Protein AF-A0A5J5HPH8-F1 (afdb_monomer_lite)

Radius of gyration: 10.24 Å; chains: 1; bounding box: 28×18×21 Å

Structure (mmCIF, N/CA/C/O backbone):
data_AF-A0A5J5HPH8-F1
#
_entry.id   AF-A0A5J5HPH8-F1
#
loop_
_atom_site.group_PDB
_atom_site.id
_atom_site.type_symbol
_atom_site.label_atom_id
_atom_site.label_alt_id
_atom_site.label_comp_id
_atom_site.label_asym_id
_atom_site.label_entity_id
_atom_site.label_seq_id
_atom_site.pdbx_PDB_ins_code
_atom_site.Cartn_x
_atom_site.Cartn_y
_atom_site.Cartn_z
_atom_site.occupancy
_atom_site.B_iso_or_equiv
_atom_site.auth_seq_id
_atom_site.auth_comp_id
_atom_site.auth_asym_id
_atom_site.auth_atom_id
_atom_site.pdbx_PDB_model_num
ATOM 1 N N . MET A 1 1 ? -15.179 13.148 -5.366 1.00 53.16 1 MET A N 1
ATOM 2 C CA . MET A 1 1 ? -13.898 13.083 -4.643 1.00 53.16 1 MET A CA 1
ATOM 3 C C . MET A 1 1 ? -12.938 12.381 -5.567 1.00 53.16 1 MET A C 1
ATOM 5 O O . MET A 1 1 ? -13.148 11.213 -5.869 1.00 53.16 1 MET A O 1
ATOM 9 N N . ASP A 1 2 ? -11.988 13.126 -6.105 1.00 67.94 2 ASP A N 1
ATOM 10 C CA . ASP A 1 2 ? -11.000 12.614 -7.041 1.00 67.94 2 ASP A CA 1
ATOM 11 C C . ASP A 1 2 ? -9.921 11.880 -6.250 1.00 67.94 2 ASP A C 1
ATOM 13 O O . ASP A 1 2 ? -9.221 12.476 -5.434 1.00 67.94 2 ASP A O 1
ATOM 17 N N . ILE A 1 3 ? -9.791 10.575 -6.486 1.00 73.69 3 ILE A N 1
ATOM 18 C CA . ILE A 1 3 ? -8.734 9.738 -5.900 1.00 73.69 3 ILE A CA 1
ATOM 19 C C . ILE A 1 3 ? -7.337 10.317 -6.190 1.00 73.69 3 ILE A C 1
ATOM 21 O O . ILE A 1 3 ? -6.430 10.177 -5.379 1.00 73.69 3 ILE A O 1
ATOM 25 N N . SER A 1 4 ? -7.175 11.052 -7.287 1.00 70.81 4 SER A N 1
ATOM 26 C CA . SER A 1 4 ? -5.946 11.763 -7.650 1.00 70.81 4 SER A CA 1
ATOM 27 C C . SER A 1 4 ? -5.457 12.766 -6.596 1.00 70.81 4 SER A C 1
ATOM 29 O O . SER A 1 4 ? -4.323 13.208 -6.685 1.00 70.81 4 SER A O 1
ATOM 31 N N . ASN A 1 5 ? -6.308 13.173 -5.645 1.00 74.50 5 ASN A N 1
ATOM 32 C CA . ASN A 1 5 ? -5.916 14.024 -4.516 1.00 74.50 5 ASN A CA 1
ATOM 33 C C . ASN A 1 5 ? -5.411 13.216 -3.306 1.00 74.50 5 ASN A C 1
ATOM 35 O O . ASN A 1 5 ? -4.744 13.768 -2.441 1.00 74.50 5 ASN A O 1
ATOM 39 N N . LEU A 1 6 ? -5.764 11.928 -3.232 1.00 81.88 6 LEU A N 1
ATOM 40 C CA . LEU A 1 6 ? -5.345 10.996 -2.180 1.00 81.88 6 LEU A CA 1
ATOM 41 C C . LEU A 1 6 ? -4.092 10.213 -2.581 1.00 81.88 6 LEU A C 1
ATOM 43 O O . LEU A 1 6 ? -3.284 9.870 -1.725 1.00 81.88 6 LEU A O 1
ATOM 47 N N . LEU A 1 7 ? -3.953 9.907 -3.873 1.00 84.69 7 L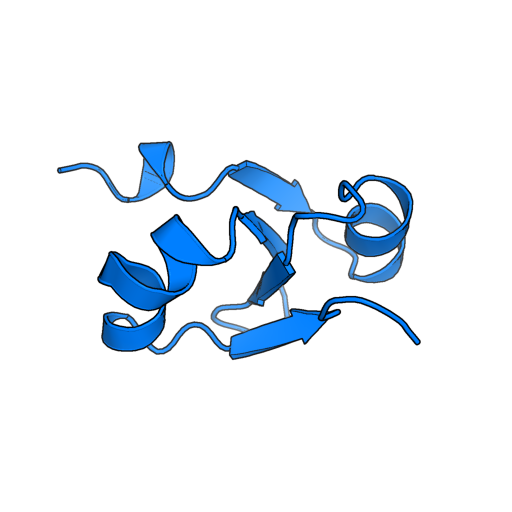EU A N 1
ATOM 48 C CA . LEU A 1 7 ? -2.727 9.366 -4.445 1.00 84.69 7 LEU A CA 1
ATOM 49 C C . LEU A 1 7 ? -1.704 10.497 -4.535 1.00 84.69 7 LEU A C 1
ATOM 51 O O . LEU A 1 7 ? -1.954 11.488 -5.222 1.00 84.69 7 LEU A O 1
ATOM 55 N N . GLY A 1 8 ? -0.572 10.345 -3.853 1.00 84.19 8 GLY A N 1
ATOM 56 C CA . GLY A 1 8 ? 0.551 11.262 -3.979 1.00 84.19 8 GLY A CA 1
ATOM 57 C C . GLY A 1 8 ? 1.323 11.040 -5.276 1.00 84.19 8 GLY A C 1
ATOM 58 O O . GLY A 1 8 ? 0.768 10.672 -6.319 1.00 84.19 8 GLY A O 1
ATOM 59 N N . GLU A 1 9 ? 2.631 11.267 -5.217 1.00 86.75 9 GLU A N 1
ATOM 60 C CA . GLU A 1 9 ? 3.488 11.109 -6.385 1.00 86.75 9 GLU A CA 1
ATOM 61 C C . GLU A 1 9 ? 3.443 9.684 -6.943 1.00 86.75 9 GLU A C 1
ATOM 63 O O . GLU A 1 9 ? 3.413 8.684 -6.218 1.00 86.75 9 GLU A O 1
ATOM 68 N N . LYS A 1 10 ? 3.398 9.616 -8.277 1.00 89.50 10 LYS A N 1
ATOM 69 C CA . LYS A 1 10 ? 3.393 8.370 -9.034 1.00 89.50 10 LYS A CA 1
ATOM 70 C C . LYS A 1 10 ? 4.825 7.974 -9.362 1.00 89.50 10 LYS A C 1
ATOM 72 O O . LYS A 1 10 ? 5.529 8.700 -10.060 1.00 89.50 10 LYS A O 1
ATOM 77 N N . TYR A 1 11 ? 5.177 6.750 -9.004 1.00 92.12 11 TYR A N 1
ATOM 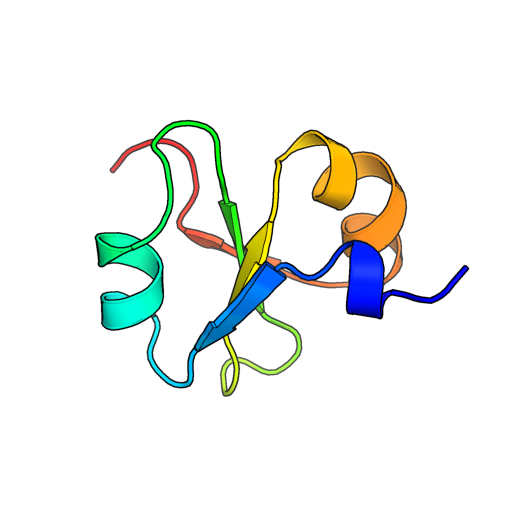78 C CA . TYR A 1 11 ? 6.455 6.126 -9.303 1.00 92.12 11 TYR A CA 1
ATOM 79 C C . TYR A 1 11 ? 6.254 4.901 -10.190 1.00 92.12 11 TYR A C 1
ATOM 81 O O . TYR A 1 11 ? 5.252 4.191 -10.111 1.00 92.12 11 TYR A O 1
ATOM 89 N N . PHE A 1 12 ? 7.240 4.645 -11.042 1.00 90.88 12 PHE A N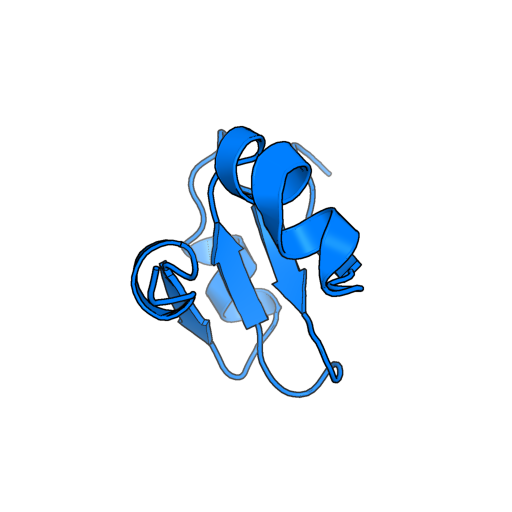 1
ATOM 90 C CA . PHE A 1 12 ? 7.298 3.455 -11.899 1.00 90.88 12 PHE A CA 1
ATOM 91 C C . PHE A 1 12 ? 8.189 2.354 -11.308 1.00 90.88 12 PHE A C 1
ATOM 93 O O . PHE A 1 12 ? 8.230 1.245 -11.826 1.00 90.88 12 PHE A O 1
ATOM 100 N N . SER A 1 13 ? 8.887 2.662 -10.212 1.00 91.06 13 SER A N 1
ATOM 101 C CA . SER A 1 13 ? 9.785 1.748 -9.514 1.00 91.06 13 SER A CA 1
ATOM 102 C C . SER A 1 13 ? 9.516 1.811 -8.018 1.00 91.06 13 SER A C 1
ATOM 104 O O . SER A 1 13 ? 9.496 2.902 -7.447 1.00 91.06 13 SER A O 1
ATOM 106 N N . LEU A 1 14 ? 9.374 0.643 -7.390 1.00 89.75 14 LEU A N 1
ATOM 107 C CA . LEU A 1 14 ? 9.215 0.517 -5.941 1.00 89.75 14 LEU A CA 1
ATOM 108 C C . LEU A 1 14 ? 10.404 1.120 -5.186 1.00 89.75 14 LEU A C 1
ATOM 110 O O . LEU A 1 14 ? 10.202 1.846 -4.226 1.00 89.75 14 LEU A O 1
ATOM 114 N N . ASP A 1 15 ? 11.624 0.882 -5.670 1.00 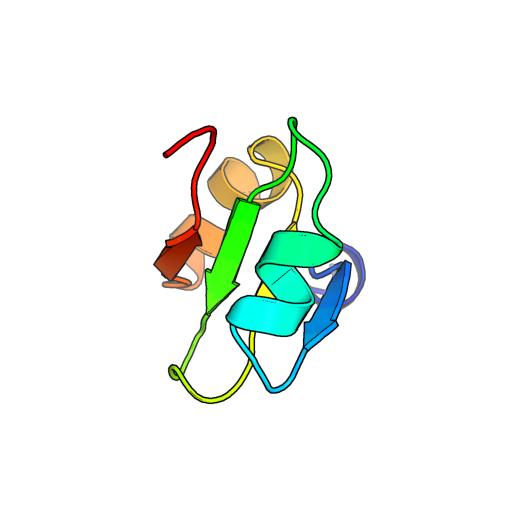90.12 15 ASP A N 1
ATOM 115 C CA . ASP A 1 15 ? 12.858 1.425 -5.090 1.00 90.12 15 ASP A CA 1
ATOM 116 C C . ASP A 1 15 ? 12.840 2.961 -5.021 1.00 90.12 15 ASP A C 1
ATOM 118 O O . ASP A 1 15 ? 13.071 3.544 -3.967 1.00 90.12 15 ASP A O 1
ATOM 122 N N . ALA A 1 16 ? 12.444 3.620 -6.115 1.00 91.31 16 ALA A N 1
ATOM 123 C CA . ALA A 1 16 ? 12.334 5.075 -6.150 1.00 91.31 16 ALA A CA 1
ATOM 124 C C . ALA A 1 16 ? 11.267 5.589 -5.170 1.00 91.31 16 ALA A C 1
ATOM 126 O O . ALA A 1 16 ? 11.517 6.545 -4.445 1.00 91.31 16 ALA A O 1
ATOM 127 N N . ALA A 1 17 ? 10.108 4.922 -5.109 1.00 91.31 17 ALA A N 1
ATOM 128 C CA . ALA A 1 17 ? 9.055 5.273 -4.159 1.00 91.31 17 ALA A CA 1
ATOM 129 C C . ALA A 1 17 ? 9.495 5.057 -2.702 1.00 91.31 17 ALA A C 1
ATOM 131 O O . ALA A 1 17 ? 9.165 5.853 -1.833 1.00 91.31 17 ALA A O 1
ATOM 132 N N . GLN A 1 18 ? 10.249 3.993 -2.423 1.00 89.19 18 GLN A N 1
ATOM 133 C CA . GLN A 1 18 ? 10.740 3.664 -1.086 1.00 89.19 18 GLN A CA 1
ATOM 134 C C . GLN A 1 18 ? 11.810 4.644 -0.593 1.00 89.19 18 GLN A C 1
ATOM 136 O O . GLN A 1 18 ? 11.865 4.924 0.601 1.00 89.19 18 GLN A O 1
ATOM 141 N N . VAL A 1 19 ? 12.655 5.151 -1.492 1.00 89.31 19 VAL A N 1
ATOM 142 C CA . VAL A 1 19 ? 13.666 6.165 -1.158 1.00 89.31 19 VAL A CA 1
ATOM 143 C C . VAL A 1 19 ? 13.023 7.527 -0.897 1.00 89.31 19 VAL A C 1
ATOM 145 O O . VAL A 1 19 ? 13.511 8.271 -0.049 1.00 89.31 19 VAL A O 1
ATOM 148 N N . ASP A 1 20 ? 11.950 7.850 -1.619 1.00 89.19 20 ASP A N 1
ATOM 149 C CA . ASP A 1 20 ? 11.294 9.156 -1.539 1.00 89.19 20 ASP A CA 1
ATOM 150 C C . ASP A 1 20 ? 10.242 9.237 -0.420 1.00 89.19 20 ASP A C 1
ATOM 152 O O . ASP A 1 20 ? 10.068 10.296 0.184 1.00 89.19 20 ASP A O 1
ATOM 156 N N . LYS A 1 21 ? 9.581 8.115 -0.084 1.00 87.19 21 LYS A N 1
ATOM 157 C CA . LYS A 1 21 ? 8.514 8.096 0.928 1.00 87.19 21 LYS A CA 1
ATOM 158 C C . LYS A 1 21 ? 8.988 8.645 2.267 1.00 87.19 21 LYS A C 1
ATOM 160 O O . LYS A 1 21 ? 10.068 8.315 2.770 1.00 87.19 21 LYS A O 1
ATOM 165 N N . SER A 1 22 ? 8.094 9.364 2.935 1.00 87.69 22 SER A N 1
ATOM 166 C CA . SER A 1 22 ? 8.314 9.729 4.326 1.00 87.69 22 SER A CA 1
ATOM 167 C C . SER A 1 22 ? 8.233 8.500 5.247 1.00 87.69 22 SER A C 1
ATOM 169 O O . SER A 1 22 ? 7.567 7.499 4.944 1.00 87.69 22 SER A O 1
ATOM 171 N N . PRO A 1 23 ? 8.863 8.562 6.433 1.00 82.50 23 PRO A N 1
ATOM 172 C CA . PRO A 1 23 ? 8.753 7.519 7.448 1.00 82.50 23 PRO A CA 1
ATOM 173 C C . PRO A 1 23 ? 7.345 7.374 8.027 1.00 82.50 23 PRO A C 1
ATOM 175 O O . PRO A 1 23 ? 7.148 6.450 8.792 1.00 82.50 23 PRO A O 1
ATOM 178 N N . GLU A 1 24 ? 6.397 8.253 7.696 1.00 85.19 24 GLU A N 1
ATOM 179 C CA . GLU A 1 24 ? 4.983 8.179 8.098 1.00 85.19 24 GLU A CA 1
ATOM 180 C C . GLU A 1 24 ? 4.063 7.777 6.924 1.00 85.19 24 GLU A C 1
ATOM 182 O O . GLU A 1 24 ? 2.851 7.631 7.087 1.00 85.19 24 GLU A O 1
ATOM 187 N N . GLU A 1 25 ? 4.638 7.578 5.734 1.00 89.31 25 GLU A N 1
ATOM 188 C CA . GLU A 1 25 ? 3.924 7.257 4.500 1.00 89.31 25 GLU A CA 1
ATOM 189 C C . GLU A 1 25 ? 4.125 5.801 4.067 1.00 89.31 25 GLU A C 1
ATOM 191 O O . GLU A 1 25 ? 5.114 5.130 4.397 1.00 89.31 25 GLU A O 1
ATOM 196 N N . LEU A 1 26 ? 3.155 5.330 3.288 1.00 90.38 26 LEU A N 1
ATOM 197 C CA . LEU A 1 26 ? 3.070 3.994 2.723 1.00 90.38 26 LEU A CA 1
ATOM 198 C C . LEU A 1 26 ? 3.227 4.070 1.208 1.00 90.38 26 LEU A C 1
ATOM 200 O O . LEU A 1 26 ? 2.749 5.010 0.570 1.00 90.38 26 LEU A O 1
ATOM 204 N N . VAL A 1 27 ? 3.831 3.039 0.623 1.00 91.81 27 VAL A N 1
ATOM 205 C CA . VAL A 1 27 ? 3.822 2.861 -0.831 1.00 91.81 27 VAL A CA 1
ATOM 206 C C . VAL A 1 27 ? 2.769 1.830 -1.180 1.00 91.81 27 VAL A C 1
ATOM 208 O O . VAL A 1 27 ? 2.799 0.696 -0.690 1.00 91.81 27 VAL A O 1
ATOM 211 N N . VAL A 1 28 ? 1.848 2.224 -2.052 1.00 91.94 28 VAL A N 1
ATOM 212 C CA . VAL A 1 28 ? 0.754 1.373 -2.509 1.00 91.94 28 VAL A CA 1
ATOM 213 C C . VAL A 1 28 ? 0.805 1.153 -4.010 1.00 91.94 28 VAL A C 1
ATOM 215 O O . VAL A 1 28 ? 1.289 1.996 -4.764 1.00 91.94 28 VAL A O 1
ATOM 218 N N . THR A 1 29 ? 0.269 0.026 -4.459 1.00 92.00 29 THR A N 1
ATOM 219 C CA . THR A 1 29 ? 0.138 -0.312 -5.875 1.00 92.00 29 THR A CA 1
ATOM 220 C C . THR A 1 29 ? -1.243 -0.882 -6.183 1.00 92.00 29 THR A C 1
ATOM 222 O O . THR A 1 29 ? -1.872 -1.504 -5.329 1.00 92.00 29 THR A O 1
ATOM 225 N N . ASP A 1 30 ? -1.709 -0.656 -7.409 1.00 90.38 30 ASP A N 1
ATOM 226 C CA . ASP A 1 30 ? -2.962 -1.204 -7.953 1.00 90.38 30 ASP A CA 1
ATOM 227 C C . ASP A 1 30 ? -2.697 -2.374 -8.921 1.00 90.38 30 ASP A C 1
ATOM 229 O O . ASP A 1 30 ? -3.429 -3.356 -8.924 1.00 90.38 30 ASP A O 1
ATOM 233 N N . ASN A 1 31 ? -1.603 -2.316 -9.697 1.00 88.31 31 ASN A N 1
ATOM 234 C CA . ASN A 1 31 ? -1.273 -3.310 -10.734 1.00 88.31 31 ASN A CA 1
ATOM 235 C C . ASN A 1 31 ? 0.190 -3.792 -10.699 1.00 88.31 31 ASN A C 1
ATOM 237 O O . ASN A 1 31 ? 0.668 -4.320 -11.695 1.00 88.31 31 ASN A O 1
ATOM 241 N N . ASP A 1 32 ? 0.940 -3.547 -9.619 1.00 82.81 32 ASP A N 1
ATOM 242 C CA . ASP A 1 32 ? 2.387 -3.835 -9.498 1.00 82.81 32 ASP A CA 1
ATOM 243 C C . ASP A 1 32 ? 3.295 -3.108 -10.532 1.00 82.81 32 ASP A C 1
ATOM 245 O O . ASP A 1 32 ? 4.523 -3.172 -10.458 1.00 82.81 32 ASP A O 1
ATOM 249 N N . GLU A 1 33 ? 2.717 -2.348 -11.467 1.00 88.25 33 GLU A N 1
ATOM 250 C CA . GLU A 1 33 ? 3.430 -1.527 -12.459 1.00 88.25 33 GLU A CA 1
ATOM 251 C C . GLU A 1 33 ? 3.659 -0.084 -11.991 1.00 88.25 33 GLU A C 1
ATOM 253 O O . GLU A 1 33 ? 4.584 0.598 -12.432 1.00 88.25 33 GLU A O 1
ATOM 258 N N . THR A 1 34 ? 2.779 0.411 -11.122 1.00 91.75 34 THR A N 1
ATOM 259 C CA . THR A 1 34 ? 2.781 1.803 -10.667 1.00 91.75 34 THR A CA 1
ATOM 260 C C . THR A 1 34 ? 2.610 1.872 -9.166 1.00 91.75 34 THR A C 1
ATOM 262 O O . THR A 1 34 ? 1.736 1.209 -8.603 1.00 91.75 34 THR A O 1
ATOM 265 N N . TYR A 1 35 ? 3.417 2.716 -8.546 1.00 92.44 35 TYR A N 1
ATOM 266 C CA . TYR A 1 35 ? 3.526 2.878 -7.109 1.00 92.44 35 TYR A CA 1
ATOM 267 C C . TYR A 1 35 ? 3.131 4.298 -6.734 1.00 92.44 35 TYR A C 1
ATOM 269 O O . TYR A 1 35 ? 3.437 5.239 -7.464 1.00 92.44 35 TYR A O 1
ATOM 277 N N . TYR A 1 36 ? 2.447 4.447 -5.612 1.00 92.19 36 TYR A N 1
ATOM 278 C CA . TYR A 1 36 ? 1.968 5.732 -5.130 1.00 92.19 36 TYR A CA 1
ATOM 279 C C . TYR A 1 36 ? 2.334 5.880 -3.667 1.00 92.19 36 TYR A C 1
ATOM 281 O O . TYR A 1 36 ? 2.090 4.964 -2.880 1.00 92.19 36 TYR A O 1
ATOM 289 N N . ILE A 1 37 ? 2.904 7.025 -3.318 1.00 91.88 37 ILE A N 1
ATOM 290 C CA . ILE A 1 37 ? 3.172 7.376 -1.926 1.00 91.88 37 ILE A CA 1
ATOM 291 C C . ILE A 1 37 ? 1.905 8.003 -1.360 1.00 91.88 37 ILE A C 1
ATOM 293 O O . ILE A 1 37 ? 1.335 8.922 -1.952 1.00 91.88 37 ILE A O 1
ATOM 297 N N . VAL A 1 38 ? 1.417 7.448 -0.258 1.00 90.94 38 VAL A N 1
ATOM 298 C CA . VAL A 1 38 ? 0.168 7.863 0.380 1.00 90.94 38 VAL A CA 1
ATOM 299 C C . VAL A 1 38 ? 0.300 7.764 1.890 1.00 90.94 38 VAL A C 1
ATOM 301 O O . VAL A 1 38 ? 0.993 6.893 2.416 1.00 90.94 38 VAL A O 1
ATOM 304 N N . SER A 1 39 ? -0.409 8.617 2.621 1.00 90.19 39 SER A N 1
ATOM 305 C CA . SER A 1 39 ? -0.487 8.485 4.076 1.00 90.19 39 SER A CA 1
ATOM 306 C C . SER A 1 39 ? -1.322 7.263 4.470 1.00 90.19 39 SER A C 1
ATOM 308 O O . SER A 1 39 ? -2.291 6.902 3.794 1.00 90.19 39 SER A O 1
ATOM 310 N N . SER A 1 40 ? -0.986 6.655 5.607 1.00 87.94 40 SER A N 1
ATOM 311 C CA . SER A 1 40 ? -1.733 5.527 6.181 1.00 87.94 40 SER A CA 1
ATOM 312 C C . SER A 1 40 ? -3.224 5.824 6.357 1.00 87.94 40 SER A C 1
ATOM 314 O O . SER A 1 40 ? -4.062 4.993 6.010 1.00 87.94 40 SER A O 1
ATOM 316 N N . GLU A 1 41 ? -3.566 7.042 6.775 1.00 88.75 41 GLU A N 1
ATOM 317 C CA . GLU A 1 41 ? -4.955 7.488 6.920 1.00 88.75 41 GLU A CA 1
ATOM 318 C C . GLU A 1 41 ? -5.720 7.473 5.583 1.00 88.75 41 GLU A C 1
ATOM 320 O O . GLU A 1 41 ? -6.809 6.901 5.489 1.00 88.75 41 GLU A O 1
ATOM 325 N N . ALA A 1 42 ? -5.127 8.026 4.518 1.00 88.50 42 ALA A N 1
ATOM 326 C CA . ALA A 1 42 ? -5.722 8.027 3.180 1.00 88.50 42 ALA A CA 1
ATOM 327 C C . 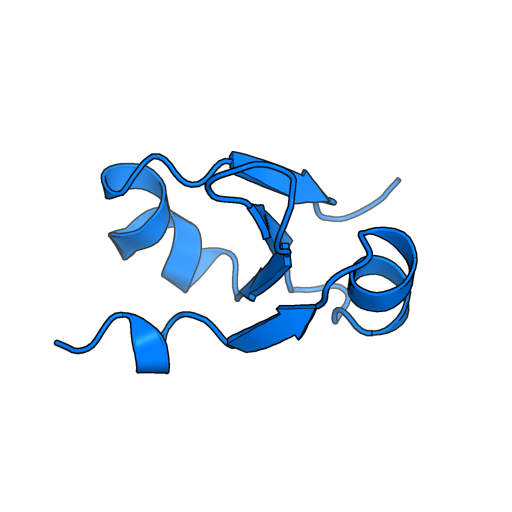ALA A 1 42 ? -5.915 6.598 2.647 1.00 88.50 42 ALA A C 1
ATOM 329 O O . ALA A 1 42 ? -6.927 6.289 1.998 1.00 88.50 42 ALA A O 1
ATOM 330 N N . TYR A 1 43 ? -4.965 5.710 2.960 1.00 88.94 43 TYR A N 1
ATOM 331 C CA . TYR A 1 43 ? -5.076 4.306 2.606 1.00 88.94 43 TYR A CA 1
ATOM 332 C C . TYR A 1 43 ? -6.251 3.625 3.300 1.00 88.94 43 TYR A C 1
ATOM 334 O O . TYR A 1 43 ? -7.092 3.025 2.625 1.00 88.94 43 TYR A O 1
ATOM 342 N N . GLU A 1 44 ? -6.354 3.743 4.621 1.00 89.12 44 GLU A N 1
ATOM 343 C CA . GLU A 1 44 ? -7.418 3.092 5.386 1.00 89.12 44 GLU A CA 1
ATOM 344 C C . GLU A 1 44 ? -8.813 3.617 5.042 1.00 89.12 44 GLU A C 1
ATOM 346 O O . GLU A 1 44 ? -9.768 2.837 5.016 1.00 89.12 44 GLU A O 1
ATOM 351 N N . GLN A 1 45 ? -8.930 4.909 4.733 1.00 87.81 45 GLN A N 1
ATOM 352 C CA . GLN A 1 45 ? -10.209 5.529 4.396 1.00 87.81 45 GLN A CA 1
ATOM 353 C C . GLN A 1 45 ? -10.713 5.161 2.998 1.00 87.81 45 GLN A C 1
ATOM 355 O O . GLN A 1 45 ? -11.912 4.936 2.829 1.00 87.81 45 GLN A O 1
ATOM 360 N N . THR A 1 46 ? -9.829 5.121 1.992 1.00 86.75 46 THR A N 1
ATOM 361 C CA . THR A 1 46 ? -10.253 5.016 0.583 1.00 86.75 46 THR A CA 1
ATOM 362 C C . THR A 1 46 ? -9.531 3.915 -0.183 1.00 86.75 46 THR A C 1
ATOM 364 O O . THR A 1 46 ? -10.181 3.073 -0.801 1.00 86.75 46 THR A O 1
ATOM 367 N N . LEU A 1 47 ? -8.197 3.882 -0.158 1.00 87.50 47 LEU A N 1
ATOM 368 C CA . LEU A 1 47 ? -7.423 3.004 -1.050 1.00 87.50 47 LEU A CA 1
ATOM 369 C C . LEU A 1 47 ? -7.602 1.520 -0.702 1.00 87.50 47 LEU A C 1
ATOM 371 O O . LEU A 1 47 ? -7.670 0.678 -1.595 1.00 87.50 47 LEU A O 1
ATOM 375 N N . LYS A 1 48 ? -7.811 1.216 0.583 1.00 87.38 48 LYS A N 1
ATOM 376 C CA . LYS A 1 48 ? -8.197 -0.111 1.071 1.00 87.38 48 LYS A CA 1
ATOM 377 C C . LYS A 1 48 ? -9.512 -0.592 0.454 1.00 87.38 48 LYS A C 1
ATOM 379 O O . LYS A 1 48 ? -9.636 -1.766 0.116 1.00 87.38 48 LYS A O 1
ATOM 384 N N . ALA A 1 49 ? -10.489 0.301 0.283 1.00 88.31 49 ALA A N 1
ATOM 385 C CA . ALA A 1 49 ? -11.761 -0.021 -0.369 1.00 88.31 49 ALA A CA 1
ATOM 386 C C . ALA A 1 49 ? -11.611 -0.183 -1.891 1.00 88.31 49 ALA A C 1
ATOM 388 O O . ALA A 1 49 ? -12.382 -0.910 -2.512 1.00 88.31 49 ALA A O 1
ATOM 389 N N . LEU A 1 50 ? -10.598 0.459 -2.475 1.00 87.19 50 LEU A N 1
ATOM 390 C CA . LEU A 1 50 ? -10.260 0.390 -3.897 1.00 87.19 50 LEU A CA 1
ATOM 391 C C . LEU A 1 50 ? -9.310 -0.765 -4.246 1.00 87.19 50 LEU A C 1
ATOM 393 O O . LEU A 1 50 ? -8.841 -0.835 -5.372 1.00 87.19 50 LEU A O 1
ATOM 397 N N . GLN A 1 51 ? -9.045 -1.676 -3.30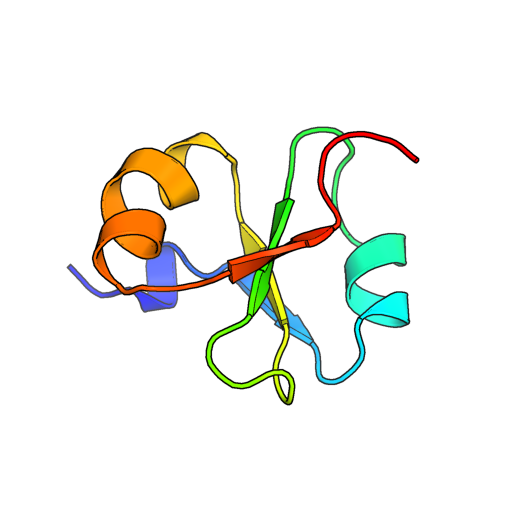4 1.00 88.69 51 GLN A N 1
ATOM 398 C CA . GLN A 1 51 ? -8.184 -2.850 -3.494 1.00 88.69 51 GLN A CA 1
ATOM 399 C C . GLN A 1 51 ? -6.709 -2.541 -3.805 1.00 88.69 51 GLN A C 1
ATOM 401 O O . GLN A 1 51 ? -5.986 -3.434 -4.250 1.00 88.69 51 GLN A O 1
ATOM 406 N N . TYR A 1 52 ? -6.234 -1.331 -3.495 1.00 90.38 52 TYR A N 1
ATOM 407 C CA . TYR A 1 52 ? -4.802 -1.039 -3.515 1.00 90.38 52 TYR A CA 1
ATOM 408 C C . TYR A 1 52 ? -4.080 -1.918 -2.492 1.00 90.38 52 TYR A C 1
ATOM 410 O O . TYR A 1 52 ? -4.585 -2.167 -1.395 1.00 90.38 52 TYR A O 1
ATOM 418 N N . LYS A 1 53 ? -2.874 -2.357 -2.838 1.00 90.44 53 LYS A N 1
ATOM 419 C CA . LYS A 1 53 ? -2.005 -3.152 -1.970 1.00 90.44 53 LYS A CA 1
ATOM 420 C C . LYS A 1 53 ? -0.869 -2.301 -1.442 1.00 90.44 53 LYS A C 1
ATOM 422 O O . LYS A 1 53 ? -0.210 -1.619 -2.219 1.00 90.44 53 LYS A O 1
ATOM 427 N N . ILE A 1 54 ? -0.604 -2.393 -0.144 1.00 91.12 54 ILE A N 1
ATOM 428 C CA . ILE A 1 54 ? 0.631 -1.864 0.438 1.00 91.12 54 ILE A CA 1
ATOM 429 C C . ILE A 1 54 ? 1.770 -2.796 0.035 1.00 91.12 54 ILE A C 1
ATOM 431 O O . ILE A 1 54 ? 1.693 -4.004 0.259 1.00 91.12 54 ILE A O 1
ATOM 435 N N . VAL A 1 55 ? 2.805 -2.222 -0.566 1.00 90.75 55 VAL A N 1
ATOM 436 C CA . VAL A 1 55 ? 4.026 -2.933 -0.970 1.00 90.75 55 VAL A CA 1
ATOM 437 C C . VAL A 1 55 ? 5.245 -2.495 -0.171 1.00 90.75 55 VAL A C 1
ATOM 439 O O . VAL A 1 55 ? 6.200 -3.254 -0.071 1.00 90.75 55 VAL A O 1
ATOM 442 N N . VAL A 1 56 ? 5.195 -1.304 0.430 1.00 86.94 56 VAL A N 1
ATOM 443 C CA . VAL A 1 56 ? 6.190 -0.836 1.399 1.00 86.94 56 VAL A CA 1
ATOM 444 C C . VAL A 1 56 ? 5.444 -0.208 2.567 1.00 86.94 56 VAL A C 1
ATOM 446 O O . VAL A 1 56 ? 4.693 0.754 2.372 1.00 86.94 56 VAL A O 1
ATOM 449 N N . ASP A 1 57 ? 5.641 -0.757 3.764 1.00 82.81 57 ASP A N 1
ATOM 450 C CA . ASP A 1 57 ? 5.049 -0.253 5.002 1.00 82.81 57 ASP A CA 1
ATOM 451 C C . ASP A 1 57 ? 6.083 0.449 5.907 1.00 82.81 57 ASP A C 1
ATOM 453 O O . ASP A 1 57 ? 7.203 0.767 5.488 1.00 82.81 57 ASP A O 1
ATOM 457 N N . LEU A 1 58 ? 5.659 0.816 7.116 1.00 68.56 58 LEU A N 1
ATOM 458 C CA . LEU A 1 58 ? 6.449 1.529 8.108 1.00 68.56 58 LEU A CA 1
ATOM 459 C C . LEU A 1 58 ? 7.533 0.612 8.696 1.00 68.56 58 LEU A C 1
ATOM 461 O O . LEU A 1 58 ? 7.401 0.104 9.803 1.00 68.56 58 LEU A O 1
ATOM 465 N N . GLY A 1 59 ? 8.649 0.507 7.977 1.00 56.84 59 GLY A N 1
ATOM 466 C CA . GLY A 1 59 ? 9.921 0.027 8.503 1.00 56.84 59 GLY A CA 1
ATOM 467 C C . GLY A 1 59 ? 10.178 -1.460 8.298 1.00 56.84 59 GLY A C 1
ATOM 468 O O . GLY A 1 59 ? 9.834 -2.259 9.157 1.00 56.84 59 GLY A O 1
ATOM 469 N N . GLU A 1 60 ? 10.921 -1.770 7.233 1.00 41.59 60 GLU A N 1
ATOM 470 C CA . GLU A 1 60 ? 11.969 -2.802 7.187 1.00 41.59 60 GLU A CA 1
ATOM 471 C C . GLU A 1 60 ? 13.040 -2.403 6.159 1.00 41.59 60 GLU A C 1
ATOM 473 O O . GLU A 1 60 ? 12.673 -1.865 5.086 1.00 41.59 60 GLU A O 1
#

Organism: NCBI:txid2036016

pLDDT: mean 85.41, std 9.84, range [41.59, 92.44]

Secondary structure (DSSP, 8-state):
--GGGTS--EES-HHHHHHHS-TTEEEEESSSS-EEEEEHHHIIIIITTTT-EEEE-S--

Sequence (60 aa):
MDISNLLGEKYFSLDAAQVDKSPEELVVTDNDETYYIVSSEAYEQTLKALQYKIVVDLGE

Foldseek 3Di:
DDCVVQFADKDQDPVVCVVPEDLQWFWKDDPNRIITIGGPVSCVVPVVVVPIDTPGDNDD